Protein AF-A0A7T8QXG4-F1 (afdb_monomer_lite)

Sequence (76 aa):
EKIFTVQATHNSQNDRILTWKKEDIPVELRTAFRRQKPPSVMVWAGVTSDGKRAPFIFVEEGVKVDQAFIFTFFPR

pLDDT: mean 77.24, std 11.22, range [50.59, 92.25]

Foldseek 3Di:
DDDDCQDPDPPVVPLDDDDPDPVPDDPVSVDDDDDPDTDDWDWDFDDDPVRDGQDTDIDDPPDDDDPVNVCVSPPD

Radius of gyration: 21.09 Å; chains: 1; bounding box: 40×26×61 Å

Secondary structure (DSSP, 8-state):
-------S---TTS-----SSGGGS-GGGS-----SS----EEE--B-TT--BPPPEEEPTT----HHHHHTTS--

Organism: Caligus rogercresseyi (NCBI:txid217165)

Structure (mmCIF, N/CA/C/O backbone):
data_AF-A0A7T8QXG4-F1
#
_entry.id   AF-A0A7T8QXG4-F1
#
loop_
_atom_site.group_PDB
_atom_site.id
_atom_site.type_symbol
_atom_site.label_atom_id
_atom_site.label_alt_id
_atom_site.label_comp_id
_atom_site.label_asym_id
_atom_site.label_entity_id
_atom_site.label_seq_id
_atom_site.pdbx_PDB_ins_code
_atom_site.Cartn_x
_atom_site.Cartn_y
_atom_site.Cartn_z
_atom_site.occupancy
_atom_site.B_iso_or_equiv
_atom_site.auth_seq_id
_atom_site.auth_comp_id
_atom_site.auth_asym_id
_atom_site.auth_atom_id
_atom_site.pdbx_PDB_model_num
ATOM 1 N N . GLU A 1 1 ? 7.587 -11.214 -6.851 1.00 50.59 1 GLU A N 1
ATOM 2 C CA . GLU A 1 1 ? 6.141 -11.258 -6.555 1.00 50.59 1 GLU A CA 1
ATOM 3 C C . GLU A 1 1 ? 5.891 -10.437 -5.294 1.00 50.59 1 GLU A C 1
ATOM 5 O O . GLU A 1 1 ? 6.699 -10.538 -4.379 1.00 50.59 1 GLU A O 1
ATOM 10 N N . LYS A 1 2 ? 4.886 -9.552 -5.268 1.00 60.66 2 LYS A N 1
ATOM 11 C CA . LYS A 1 2 ? 4.564 -8.718 -4.094 1.00 60.66 2 LYS A CA 1
ATOM 12 C C . LYS A 1 2 ? 3.201 -9.164 -3.566 1.00 60.66 2 LYS A C 1
ATOM 14 O O . LYS A 1 2 ? 2.223 -9.095 -4.301 1.00 60.66 2 LYS A O 1
ATOM 19 N N . ILE A 1 3 ? 3.159 -9.665 -2.332 1.00 58.34 3 ILE A N 1
ATOM 20 C CA . ILE A 1 3 ? 1.931 -10.156 -1.693 1.00 58.34 3 ILE A CA 1
ATOM 21 C C . ILE A 1 3 ? 1.168 -8.957 -1.131 1.00 58.34 3 ILE A C 1
ATOM 23 O O . ILE A 1 3 ? 1.712 -8.187 -0.340 1.00 58.34 3 ILE A O 1
ATOM 27 N N . PHE A 1 4 ? -0.092 -8.805 -1.538 1.00 58.41 4 PHE A N 1
ATOM 28 C CA . PHE A 1 4 ? -0.975 -7.756 -1.041 1.00 58.41 4 PHE A CA 1
ATOM 29 C C . PHE A 1 4 ? -2.029 -8.351 -0.118 1.00 58.41 4 PHE A C 1
ATOM 31 O O . PHE A 1 4 ? -2.903 -9.095 -0.555 1.00 58.41 4 PHE A O 1
ATOM 38 N N . THR A 1 5 ? -1.982 -7.985 1.158 1.00 58.44 5 THR A N 1
ATOM 39 C CA . THR A 1 5 ? -3.047 -8.265 2.124 1.00 58.44 5 THR A CA 1
ATOM 40 C C . THR A 1 5 ? -4.156 -7.225 1.974 1.00 58.44 5 THR A C 1
ATOM 42 O O . THR A 1 5 ? -4.402 -6.393 2.847 1.00 58.44 5 THR A O 1
ATOM 45 N N . VAL A 1 6 ? -4.833 -7.239 0.823 1.00 58.66 6 VAL A N 1
ATOM 46 C CA . VAL A 1 6 ? -6.071 -6.473 0.649 1.00 58.66 6 VAL A CA 1
ATOM 47 C C . VAL A 1 6 ? -7.125 -7.180 1.499 1.00 58.66 6 VAL A C 1
ATOM 49 O O . VAL A 1 6 ? -7.539 -8.282 1.165 1.00 58.66 6 VAL A O 1
ATOM 52 N N . GLN A 1 7 ? -7.422 -6.601 2.668 1.00 56.53 7 GLN A N 1
ATOM 53 C CA . GLN A 1 7 ? -8.249 -7.148 3.754 1.00 56.53 7 GLN A CA 1
ATOM 54 C C . GLN A 1 7 ? -9.254 -8.232 3.327 1.00 56.53 7 GLN A C 1
ATOM 56 O O . GLN A 1 7 ? -10.179 -7.963 2.565 1.00 56.53 7 GLN A O 1
ATOM 61 N N . ALA A 1 8 ? -9.117 -9.431 3.903 1.00 52.16 8 ALA A N 1
ATOM 62 C CA . ALA A 1 8 ? -9.940 -10.593 3.565 1.00 52.16 8 ALA A CA 1
ATOM 63 C C . ALA A 1 8 ? -11.440 -10.411 3.879 1.00 52.16 8 ALA A C 1
ATOM 65 O O . ALA A 1 8 ? -12.266 -11.027 3.218 1.00 52.16 8 ALA A O 1
ATOM 66 N N . THR A 1 9 ? -11.811 -9.538 4.825 1.00 53.50 9 THR A N 1
ATOM 67 C CA . THR A 1 9 ? -13.213 -9.201 5.138 1.00 53.50 9 THR A CA 1
ATOM 68 C C . THR A 1 9 ? -13.296 -7.909 5.959 1.00 53.50 9 THR A C 1
ATOM 70 O O . THR A 1 9 ? -12.979 -7.905 7.145 1.00 53.50 9 THR A O 1
ATOM 73 N N . HIS A 1 10 ? -13.766 -6.814 5.357 1.00 58.28 10 HIS A N 1
ATOM 74 C CA . HIS A 1 10 ? -14.123 -5.563 6.045 1.00 58.28 10 HIS A CA 1
ATOM 75 C C . HIS A 1 10 ? -15.585 -5.622 6.539 1.00 58.28 10 HIS A C 1
ATOM 77 O O . HIS A 1 10 ? -16.409 -4.795 6.157 1.00 58.28 10 HIS A O 1
ATOM 83 N N . ASN A 1 11 ? -15.973 -6.638 7.324 1.00 65.50 11 ASN A N 1
ATOM 84 C CA . ASN A 1 11 ? -17.331 -6.658 7.883 1.00 65.50 11 ASN A CA 1
ATOM 85 C C . ASN A 1 11 ? -17.374 -5.869 9.195 1.00 65.50 11 ASN A C 1
ATOM 87 O O . ASN A 1 11 ? -17.160 -6.412 10.277 1.00 65.50 11 ASN A O 1
ATOM 91 N N . SER A 1 12 ? -17.697 -4.582 9.083 1.00 61.34 12 SER A N 1
ATOM 92 C CA . SER A 1 12 ? -17.828 -3.636 10.198 1.00 61.34 12 SER A CA 1
ATOM 93 C C . SER A 1 12 ? -18.825 -4.064 11.286 1.00 61.34 12 SER A C 1
ATOM 95 O O . SER A 1 12 ? -18.777 -3.527 12.396 1.00 61.34 12 SER A O 1
ATOM 97 N N . GLN A 1 13 ? -19.713 -5.018 10.981 1.00 64.56 13 GLN A N 1
ATOM 98 C CA . GLN A 1 13 ? -20.717 -5.551 11.901 1.00 64.56 13 GLN A CA 1
ATOM 99 C C . GLN A 1 13 ? -20.165 -6.578 12.898 1.00 64.56 13 GLN A C 1
ATOM 101 O O . GLN A 1 13 ? -20.844 -6.853 13.888 1.00 64.56 13 GLN A O 1
ATOM 106 N N . ASN A 1 14 ? -18.965 -7.124 12.665 1.00 67.88 14 ASN A N 1
ATOM 107 C CA . ASN A 1 14 ? -18.383 -8.167 1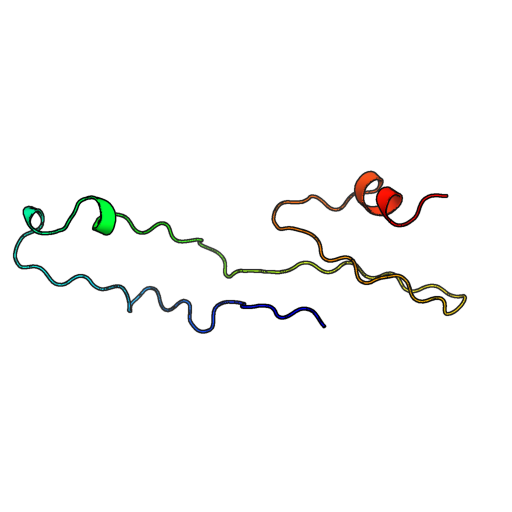3.517 1.00 67.88 14 ASN A CA 1
ATOM 108 C C . ASN A 1 14 ? -17.600 -7.624 14.726 1.00 67.88 14 ASN A C 1
ATOM 110 O O . ASN A 1 14 ? -17.385 -8.372 15.675 1.00 67.88 14 ASN A O 1
ATOM 114 N N . ASP A 1 15 ? -17.243 -6.337 14.760 1.00 71.75 15 ASP A N 1
ATOM 115 C CA . ASP A 1 15 ? -16.523 -5.742 15.901 1.00 71.75 15 ASP A CA 1
ATOM 116 C C . ASP A 1 15 ? -17.493 -5.296 17.014 1.00 71.75 15 ASP A C 1
ATOM 118 O O . ASP A 1 15 ? -17.585 -4.112 17.349 1.00 71.75 15 ASP A O 1
ATOM 122 N N . ARG A 1 16 ? -18.289 -6.220 17.563 1.00 76.62 16 ARG A N 1
ATOM 123 C CA . ARG A 1 16 ? -19.211 -5.901 18.666 1.00 76.62 16 ARG A CA 1
ATOM 124 C C . ARG A 1 16 ? -18.537 -6.103 20.017 1.00 76.62 16 ARG A C 1
ATOM 126 O O . ARG A 1 16 ? -18.061 -7.190 20.321 1.00 76.62 16 ARG A O 1
ATOM 133 N N . ILE A 1 17 ? -18.593 -5.072 20.855 1.00 78.94 17 ILE A N 1
ATOM 134 C CA . ILE A 1 17 ? -18.259 -5.160 22.277 1.00 78.94 17 ILE A CA 1
ATOM 135 C C . ILE A 1 17 ? -19.578 -5.268 23.044 1.00 78.94 17 ILE A C 1
ATOM 137 O O . ILE A 1 17 ? -20.419 -4.375 22.959 1.00 78.94 17 ILE A O 1
ATOM 1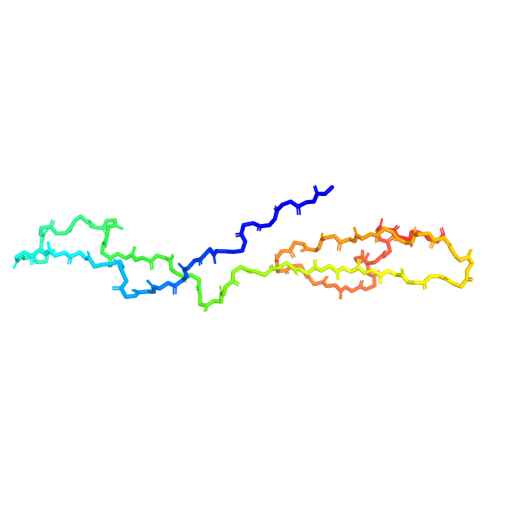41 N N . LEU A 1 18 ? -19.775 -6.372 23.765 1.00 83.88 18 LEU A N 1
ATOM 142 C CA . LEU A 1 18 ? -20.943 -6.586 24.618 1.00 83.88 18 LEU A CA 1
ATOM 143 C C . LEU A 1 18 ? -20.570 -6.246 26.061 1.00 83.88 18 LEU A C 1
ATOM 145 O O . LEU A 1 18 ? -19.744 -6.933 26.656 1.00 83.88 18 LEU A O 1
ATOM 149 N N . THR A 1 19 ? -21.177 -5.203 26.626 1.00 83.81 19 THR A N 1
ATOM 150 C CA . THR A 1 19 ? -21.026 -4.860 28.048 1.00 83.81 19 THR A CA 1
ATOM 151 C C . THR A 1 19 ? -22.372 -4.505 28.663 1.00 83.81 19 THR A C 1
ATOM 153 O O . THR A 1 19 ? -23.319 -4.148 27.961 1.00 83.81 19 THR A O 1
ATOM 156 N N . TRP A 1 20 ? -22.452 -4.602 29.989 1.00 86.19 20 TRP A N 1
ATOM 157 C CA . TRP A 1 20 ? -23.642 -4.225 30.752 1.00 86.19 20 TRP A CA 1
ATOM 158 C C . TRP A 1 20 ? -23.719 -2.719 31.002 1.00 86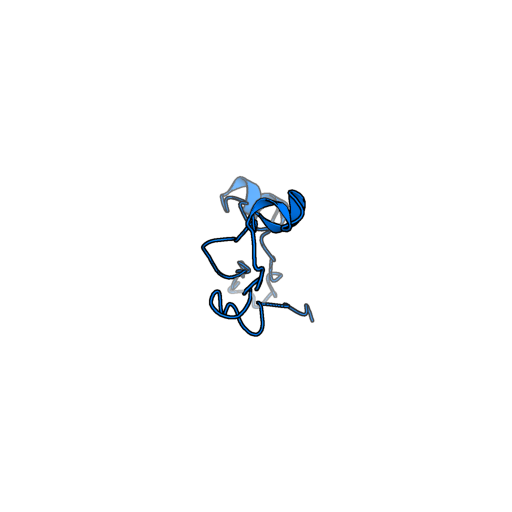.19 20 TRP A C 1
ATOM 160 O O . TRP A 1 20 ? -24.814 -2.159 31.026 1.00 86.19 20 TRP A O 1
ATOM 170 N N . LYS A 1 21 ? -22.568 -2.058 31.175 1.00 86.94 21 LYS A N 1
ATOM 171 C CA . LYS A 1 21 ? -22.465 -0.609 31.356 1.00 86.94 21 LYS A CA 1
ATOM 172 C C . LYS A 1 21 ? -21.365 -0.024 30.479 1.00 86.94 21 LYS A C 1
ATOM 174 O O . LYS A 1 21 ? -20.361 -0.676 30.188 1.00 86.94 21 LYS A O 1
ATOM 179 N N . LYS A 1 22 ? -21.544 1.225 30.049 1.00 79.31 22 LYS A N 1
ATOM 180 C CA . LYS A 1 22 ? -20.589 1.914 29.165 1.00 79.31 22 LYS A CA 1
ATOM 181 C C . LYS A 1 22 ? -19.263 2.194 29.876 1.00 79.31 22 LYS A C 1
ATOM 183 O O . LYS A 1 22 ? -18.213 2.213 29.234 1.00 79.31 22 LYS A O 1
ATOM 188 N N . GLU A 1 23 ? -19.313 2.403 31.190 1.00 87.12 23 GLU A N 1
ATOM 189 C CA . GLU A 1 23 ? -18.151 2.669 32.038 1.00 87.12 23 GLU A CA 1
ATOM 190 C C . GLU A 1 23 ? -17.173 1.489 32.038 1.00 87.12 23 GLU A C 1
ATOM 192 O O . GLU A 1 23 ? -15.966 1.716 32.077 1.00 87.12 23 GLU A O 1
ATOM 197 N N . ASP A 1 24 ? -17.690 0.269 31.866 1.00 87.50 24 ASP A N 1
ATOM 198 C CA . ASP A 1 24 ? -16.916 -0.975 31.832 1.00 87.50 24 ASP A CA 1
ATOM 199 C C . ASP A 1 24 ? -16.120 -1.153 30.526 1.00 87.50 24 ASP A C 1
ATOM 201 O O . ASP A 1 24 ? -15.264 -2.030 30.443 1.00 87.50 24 ASP A O 1
ATOM 205 N N . ILE A 1 25 ? -16.388 -0.342 29.491 1.00 85.31 25 ILE A N 1
ATOM 206 C CA . ILE A 1 25 ? -15.637 -0.380 28.229 1.00 85.31 25 ILE A CA 1
ATOM 207 C C . ILE A 1 25 ? -14.330 0.406 28.413 1.00 85.31 25 ILE A C 1
ATOM 209 O O . ILE A 1 25 ? -14.406 1.629 28.618 1.00 85.31 25 ILE A O 1
ATOM 213 N N . PRO A 1 26 ? -13.150 -0.232 28.263 1.00 85.81 26 PRO A N 1
ATOM 214 C CA . PRO A 1 26 ? -11.866 0.461 28.240 1.00 85.81 26 PRO A CA 1
ATOM 215 C C . PRO A 1 26 ? -11.875 1.594 27.216 1.00 85.81 26 PRO A C 1
ATOM 217 O O . PRO A 1 26 ? -12.367 1.420 26.101 1.00 85.81 26 PRO A O 1
ATOM 220 N N . VAL A 1 27 ? -11.336 2.762 27.577 1.00 81.88 27 VAL A N 1
ATOM 221 C CA . VAL A 1 27 ? -11.388 3.975 26.733 1.00 81.88 27 VAL A CA 1
ATOM 222 C C . VAL A 1 27 ? -10.820 3.721 25.332 1.00 81.88 27 VAL A C 1
ATOM 224 O O . VAL A 1 27 ? -11.390 4.179 24.344 1.00 81.88 27 VAL A O 1
ATOM 227 N N . GLU A 1 28 ? -9.765 2.917 25.250 1.00 80.38 28 GLU A N 1
ATOM 228 C CA . GLU A 1 28 ? -9.098 2.496 24.013 1.00 80.38 28 GLU A CA 1
ATOM 229 C C . GLU A 1 28 ? -10.026 1.731 23.059 1.00 80.38 28 GLU A C 1
ATOM 231 O O . G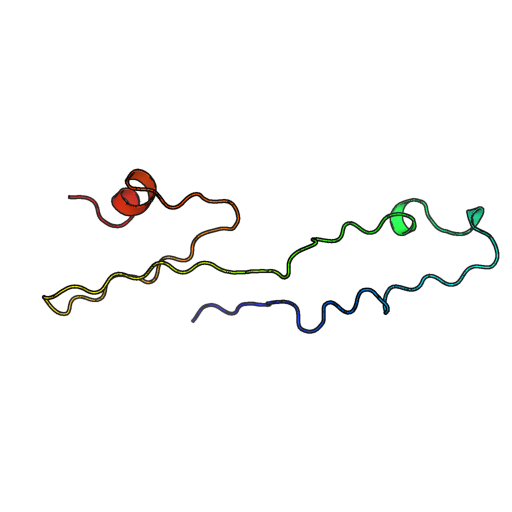LU A 1 28 ? -9.917 1.866 21.845 1.00 80.38 28 GLU A O 1
ATOM 236 N N . LEU A 1 29 ? -10.982 0.971 23.597 1.00 76.19 29 LEU A N 1
ATOM 237 C CA . LEU A 1 29 ? -11.925 0.158 22.827 1.00 76.19 29 LEU A CA 1
ATOM 238 C C . LEU A 1 29 ? -13.225 0.901 22.494 1.00 76.19 29 LEU A C 1
ATOM 240 O O . LEU A 1 29 ? -14.033 0.415 21.705 1.00 76.19 29 LEU A O 1
ATOM 244 N N . ARG A 1 30 ? -13.441 2.096 23.061 1.00 77.44 30 ARG A N 1
ATOM 245 C CA . ARG A 1 30 ? -14.615 2.931 22.747 1.0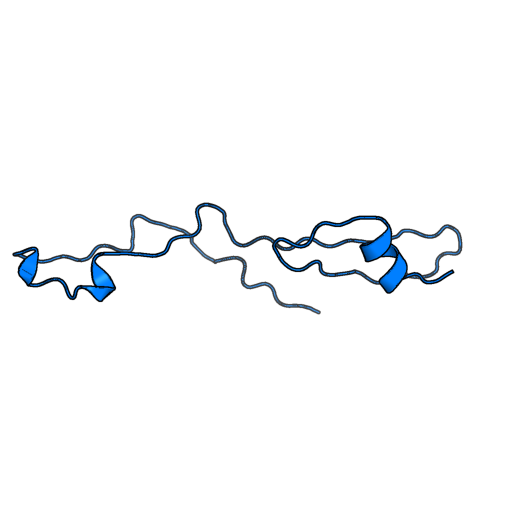0 77.44 30 ARG A CA 1
ATOM 246 C C . ARG A 1 30 ? -14.552 3.529 21.345 1.00 77.44 30 ARG A C 1
ATOM 248 O O . ARG A 1 30 ? -15.587 3.936 20.821 1.00 77.44 30 ARG A O 1
ATOM 255 N N . THR A 1 31 ? -13.359 3.596 20.753 1.00 74.12 31 THR A N 1
ATOM 256 C CA . THR A 1 31 ? -13.134 4.246 19.460 1.00 74.12 31 THR A CA 1
ATOM 257 C C . THR A 1 31 ? -12.374 3.305 18.539 1.00 74.12 31 THR A C 1
ATOM 259 O O . THR A 1 31 ? -11.234 2.951 18.810 1.00 74.12 31 THR A O 1
ATOM 262 N N . ALA A 1 32 ? -12.991 2.916 17.425 1.00 70.38 32 ALA A N 1
ATOM 263 C CA . ALA A 1 32 ? -12.327 2.131 16.392 1.00 70.38 32 ALA A CA 1
ATOM 264 C C . ALA A 1 32 ? -11.887 3.055 15.252 1.00 70.38 32 ALA A C 1
ATOM 266 O O . ALA A 1 32 ? -12.725 3.630 14.552 1.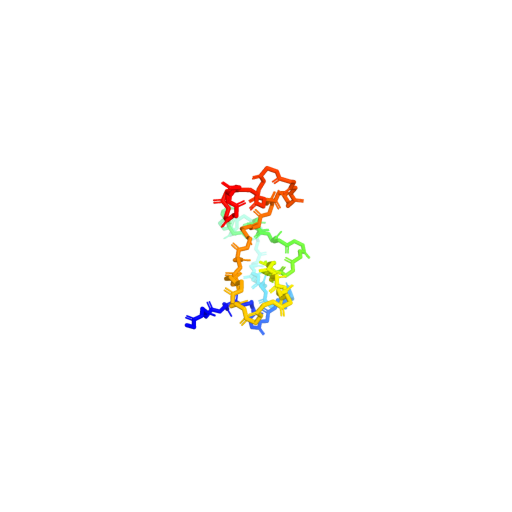00 70.38 32 ALA A O 1
ATOM 267 N N . PHE A 1 33 ? -10.577 3.180 15.034 1.00 68.81 33 PHE A N 1
ATOM 268 C CA . PHE A 1 33 ? -10.051 3.861 13.854 1.00 68.81 33 PHE A CA 1
ATOM 269 C C . PHE A 1 33 ? -10.274 2.979 12.628 1.00 68.81 33 PHE A C 1
ATOM 271 O O . PHE A 1 33 ? -9.569 1.997 12.402 1.00 68.81 33 PHE A O 1
ATOM 278 N N . ARG A 1 34 ? -11.296 3.321 11.841 1.00 68.19 34 ARG A N 1
ATOM 279 C CA . ARG A 1 34 ? -11.654 2.603 10.618 1.00 68.19 34 ARG A CA 1
ATOM 280 C C . ARG A 1 34 ? -11.339 3.456 9.405 1.00 68.19 34 ARG A C 1
ATOM 282 O O . ARG A 1 34 ? -11.735 4.616 9.319 1.00 68.19 34 ARG A O 1
ATOM 289 N N . ARG A 1 35 ? -10.677 2.848 8.429 1.00 67.25 35 ARG A N 1
ATOM 290 C CA . ARG A 1 35 ? -10.526 3.437 7.105 1.00 67.25 35 ARG A CA 1
ATOM 291 C C . ARG A 1 35 ? -11.820 3.208 6.324 1.00 67.25 35 ARG A C 1
ATOM 293 O O . ARG A 1 35 ? -12.275 2.076 6.221 1.00 67.25 35 ARG A O 1
ATOM 300 N N . GLN A 1 36 ? -12.416 4.277 5.792 1.00 67.75 36 GLN A N 1
ATOM 301 C CA . GLN A 1 36 ? -13.670 4.204 5.020 1.00 67.75 36 GLN A CA 1
ATOM 302 C C . GLN A 1 36 ? -13.539 3.394 3.726 1.00 67.75 36 GLN A C 1
ATOM 304 O O . GLN A 1 36 ? -14.526 2.873 3.216 1.00 67.75 36 GLN A O 1
ATOM 309 N N . LYS A 1 37 ? -12.331 3.348 3.165 1.00 69.94 37 LYS A N 1
ATOM 310 C CA . LYS A 1 37 ? -12.040 2.680 1.901 1.00 69.94 37 LYS A CA 1
ATOM 311 C C . LYS A 1 37 ? -11.211 1.427 2.179 1.00 69.94 37 LYS A C 1
ATOM 313 O O . LYS A 1 37 ? -10.318 1.497 3.032 1.00 69.94 37 LYS A O 1
ATOM 318 N N . PRO A 1 38 ? -11.469 0.317 1.467 1.00 69.44 38 PRO A N 1
ATOM 319 C CA . PRO A 1 38 ? -10.592 -0.842 1.512 1.00 69.44 38 PRO A CA 1
ATOM 320 C C . PRO A 1 38 ? -9.147 -0.437 1.191 1.00 69.44 38 PRO A C 1
ATOM 322 O O . PRO A 1 38 ? -8.939 0.522 0.439 1.00 69.44 38 PRO A O 1
ATOM 325 N N . PRO A 1 39 ? -8.143 -1.162 1.712 1.00 73.56 39 PRO A N 1
ATOM 326 C CA . PRO A 1 39 ? -6.772 -0.996 1.258 1.00 73.56 39 PRO A CA 1
ATOM 327 C C . PRO A 1 39 ? -6.708 -1.162 -0.263 1.00 73.56 39 PRO A C 1
ATOM 329 O O . PRO A 1 39 ? -7.272 -2.101 -0.817 1.00 73.56 39 PRO A O 1
ATOM 332 N N . SER A 1 40 ? -6.029 -0.250 -0.944 1.00 75.38 40 SER A N 1
ATOM 333 C CA . SER A 1 40 ? -5.863 -0.286 -2.396 1.00 75.38 40 SER A CA 1
ATOM 334 C C . SER A 1 40 ? -4.403 -0.065 -2.741 1.00 75.38 40 SER A C 1
ATOM 336 O O . SER A 1 40 ? -3.739 0.742 -2.092 1.00 75.38 40 SER A O 1
ATOM 338 N N . VAL A 1 41 ? -3.926 -0.729 -3.789 1.00 83.62 41 VAL A N 1
ATOM 339 C CA . VAL A 1 41 ? -2.577 -0.531 -4.322 1.00 83.62 41 VAL A CA 1
ATOM 340 C C . VAL A 1 41 ? -2.682 0.009 -5.733 1.00 83.62 41 VAL A C 1
ATOM 342 O O . VAL A 1 41 ? -3.402 -0.546 -6.560 1.00 83.62 41 VAL A O 1
ATOM 345 N N . MET A 1 42 ? -1.958 1.091 -6.001 1.00 88.25 42 MET A N 1
ATOM 346 C CA . MET A 1 42 ? -1.813 1.629 -7.344 1.00 88.25 42 MET A CA 1
ATOM 347 C C . MET A 1 42 ? -0.526 1.087 -7.963 1.00 88.25 42 MET A C 1
ATOM 349 O O . MET A 1 42 ? 0.532 1.071 -7.332 1.00 88.25 42 MET A O 1
ATOM 353 N N . VAL A 1 43 ? -0.632 0.624 -9.205 1.00 88.31 43 VAL A N 1
ATOM 354 C CA . VAL A 1 43 ? 0.504 0.156 -9.998 1.00 88.31 43 VAL A CA 1
ATOM 355 C C . VAL A 1 43 ? 0.560 0.996 -11.258 1.00 88.31 43 VAL A C 1
ATOM 357 O O . VAL A 1 43 ? -0.425 1.085 -11.987 1.00 88.31 43 VAL A O 1
ATOM 360 N N . TRP A 1 44 ? 1.711 1.603 -11.511 1.00 89.69 44 TRP A N 1
ATOM 361 C CA . TRP A 1 44 ? 2.009 2.235 -12.784 1.00 89.69 44 TRP A CA 1
ATOM 362 C C . TRP A 1 44 ? 2.843 1.274 -13.632 1.00 89.69 44 TRP A C 1
ATOM 364 O O . TRP A 1 44 ? 3.767 0.628 -13.134 1.00 89.69 44 TRP A O 1
ATOM 374 N N . ALA A 1 45 ? 2.502 1.164 -14.912 1.00 87.00 45 ALA A N 1
ATOM 375 C CA . ALA A 1 45 ? 3.209 0.333 -15.873 1.00 87.00 45 ALA A CA 1
ATOM 376 C C . ALA A 1 45 ? 3.342 1.089 -17.195 1.00 87.00 45 ALA A C 1
ATOM 378 O O . ALA A 1 45 ? 2.385 1.712 -17.656 1.00 87.00 45 ALA A O 1
ATOM 379 N N . GLY A 1 46 ? 4.520 1.005 -17.807 1.00 83.81 46 GLY A N 1
ATOM 380 C CA . GLY A 1 46 ? 4.773 1.521 -19.147 1.00 83.81 46 GLY A CA 1
ATOM 381 C C . GLY A 1 46 ? 4.775 0.394 -20.177 1.00 83.81 46 GLY A C 1
ATOM 382 O O . GLY A 1 46 ? 5.227 -0.716 -19.897 1.00 83.81 46 GLY A O 1
ATOM 383 N N . VAL A 1 47 ? 4.307 0.680 -21.387 1.00 83.19 47 VAL A N 1
ATOM 384 C CA . VAL A 1 47 ? 4.506 -0.198 -22.546 1.00 83.19 47 VAL A CA 1
ATOM 385 C C . VAL A 1 47 ? 5.390 0.555 -23.527 1.00 83.19 47 VAL A C 1
ATOM 387 O O . VAL A 1 47 ? 5.046 1.667 -23.925 1.00 83.19 47 VAL A O 1
ATOM 390 N N . THR A 1 48 ? 6.535 -0.019 -23.893 1.00 82.38 48 THR A N 1
ATOM 391 C CA . THR A 1 48 ? 7.447 0.587 -24.868 1.00 82.38 48 THR A CA 1
ATOM 392 C C . THR A 1 48 ? 7.347 -0.129 -26.212 1.00 82.38 48 THR A C 1
ATOM 394 O O . THR A 1 48 ? 7.123 -1.339 -26.285 1.00 82.38 48 THR A O 1
ATOM 397 N N . SER A 1 49 ? 7.506 0.625 -27.300 1.00 83.00 49 SER A N 1
ATOM 398 C CA . SER A 1 49 ? 7.480 0.081 -28.664 1.00 83.00 49 SER A CA 1
ATOM 399 C C . SER A 1 49 ? 8.699 -0.786 -28.985 1.00 83.00 49 SER A C 1
ATOM 401 O O . SER A 1 49 ? 8.616 -1.661 -29.840 1.00 83.00 49 SER A O 1
ATOM 403 N N . ASP A 1 50 ? 9.817 -0.575 -28.286 1.00 82.75 50 ASP A N 1
ATOM 404 C CA . ASP A 1 50 ? 11.054 -1.349 -28.435 1.00 82.75 50 ASP A CA 1
ATOM 405 C C . ASP A 1 50 ? 11.032 -2.685 -27.669 1.00 82.75 50 ASP A C 1
ATOM 407 O O . ASP A 1 50 ? 12.037 -3.393 -27.623 1.00 82.75 50 ASP A O 1
ATOM 411 N N . GLY A 1 51 ? 9.895 -3.037 -27.056 1.00 70.56 51 GLY A N 1
ATOM 412 C CA . GLY A 1 51 ? 9.710 -4.290 -26.326 1.00 70.56 51 GLY A CA 1
ATOM 413 C C . GLY A 1 51 ? 10.472 -4.366 -25.002 1.00 70.56 51 GLY A C 1
ATOM 414 O O . GLY A 1 51 ? 10.457 -5.413 -24.347 1.00 70.56 51 GLY A O 1
ATOM 415 N N . LYS A 1 52 ? 11.135 -3.284 -24.573 1.00 74.75 52 LYS A N 1
ATOM 416 C CA . LYS A 1 52 ? 11.776 -3.234 -23.259 1.00 74.75 52 LYS A CA 1
ATOM 417 C C . LYS A 1 52 ? 10.718 -3.255 -22.161 1.00 74.75 52 LYS A C 1
ATOM 419 O O . LYS A 1 52 ? 9.702 -2.567 -22.200 1.00 74.75 52 LYS A O 1
ATOM 424 N N . ARG A 1 53 ? 10.966 -4.054 -21.125 1.00 68.44 53 ARG A N 1
ATOM 425 C CA . ARG A 1 53 ? 10.095 -4.069 -19.948 1.00 68.44 53 ARG A CA 1
ATOM 426 C C . ARG A 1 53 ? 10.255 -2.758 -19.191 1.00 68.44 53 ARG A C 1
ATOM 428 O O . ARG A 1 53 ? 11.284 -2.548 -18.552 1.00 68.44 53 ARG A O 1
ATOM 435 N N . ALA A 1 54 ? 9.224 -1.919 -19.208 1.00 77.81 54 ALA A N 1
ATOM 436 C CA . ALA A 1 54 ? 9.105 -0.896 -18.185 1.00 77.81 54 ALA A CA 1
ATOM 437 C C . ALA A 1 54 ? 8.822 -1.590 -16.838 1.00 77.81 54 ALA A C 1
ATOM 439 O O . ALA A 1 54 ? 7.997 -2.512 -16.789 1.00 77.81 54 ALA A O 1
ATOM 440 N N . PRO A 1 55 ? 9.502 -1.202 -15.748 1.00 82.19 55 PRO A N 1
ATOM 441 C CA . PRO A 1 55 ? 9.226 -1.760 -14.434 1.00 82.19 55 PRO A CA 1
ATOM 442 C C . PRO A 1 55 ? 7.785 -1.463 -14.003 1.00 82.19 55 PRO A C 1
ATOM 444 O O . PRO A 1 55 ? 7.253 -0.380 -14.252 1.00 82.19 55 PRO A O 1
ATOM 447 N N . PHE A 1 56 ? 7.169 -2.420 -13.308 1.00 86.75 56 PHE A N 1
ATOM 448 C CA . PHE A 1 56 ? 5.959 -2.155 -12.537 1.00 86.75 56 PHE A CA 1
ATOM 449 C C . PHE A 1 56 ? 6.329 -1.308 -11.322 1.00 86.75 56 PHE A C 1
ATOM 451 O O . PHE A 1 56 ? 7.084 -1.751 -10.454 1.00 86.75 56 PHE A O 1
ATOM 458 N N . ILE A 1 57 ? 5.787 -0.098 -11.259 1.00 88.94 57 ILE A N 1
ATOM 459 C CA . ILE A 1 57 ? 6.023 0.835 -10.163 1.00 88.94 57 ILE A CA 1
ATOM 460 C C . ILE A 1 57 ? 4.836 0.743 -9.214 1.00 88.94 57 ILE A C 1
ATOM 462 O O . ILE A 1 57 ? 3.714 1.109 -9.559 1.00 88.94 57 ILE A O 1
ATOM 466 N N . PHE A 1 58 ? 5.085 0.239 -8.009 1.00 88.81 58 PHE A N 1
ATOM 467 C CA . PHE A 1 58 ? 4.092 0.241 -6.940 1.00 88.81 58 PHE A CA 1
ATOM 468 C C . PHE A 1 58 ? 4.073 1.616 -6.288 1.00 88.81 58 PHE A C 1
ATOM 470 O O . PHE A 1 58 ? 5.056 2.025 -5.676 1.00 88.81 58 PHE A O 1
ATOM 477 N N . VAL A 1 59 ? 2.952 2.311 -6.427 1.00 89.19 59 VAL A N 1
ATOM 478 C CA . VAL A 1 59 ? 2.757 3.650 -5.881 1.00 89.19 59 VAL A CA 1
ATOM 479 C C . VAL A 1 59 ? 2.223 3.513 -4.461 1.00 89.19 59 VAL A C 1
ATOM 481 O O . VAL A 1 59 ? 1.237 2.807 -4.223 1.00 89.19 59 VAL A O 1
ATOM 484 N N . GLU A 1 60 ? 2.901 4.160 -3.516 1.00 87.31 60 GLU A N 1
ATOM 485 C CA . GLU A 1 60 ? 2.436 4.221 -2.135 1.00 87.31 60 GLU A CA 1
ATOM 486 C C . GLU A 1 60 ? 1.117 4.986 -2.035 1.00 87.31 60 GLU A C 1
ATOM 488 O O . GLU A 1 60 ? 0.791 5.863 -2.839 1.00 87.31 60 GLU A O 1
ATOM 493 N N . GLU A 1 61 ? 0.326 4.633 -1.033 1.00 84.56 61 GLU A N 1
ATOM 494 C CA . GLU A 1 61 ? -0.946 5.293 -0.817 1.00 84.56 61 GLU A CA 1
ATOM 495 C C . GLU A 1 61 ? -0.763 6.790 -0.538 1.00 84.56 61 GLU A C 1
ATOM 497 O O . GLU A 1 61 ? 0.075 7.193 0.261 1.00 84.56 61 GLU A O 1
ATOM 502 N N . GLY A 1 62 ? -1.593 7.617 -1.175 1.00 85.81 62 GLY A N 1
ATOM 503 C CA . GLY A 1 62 ? -1.566 9.067 -0.989 1.00 85.81 62 GLY A CA 1
ATOM 504 C C . GLY A 1 62 ? -0.501 9.777 -1.824 1.00 85.81 62 GLY A C 1
ATOM 505 O O . GLY A 1 62 ? -0.521 11.004 -1.895 1.00 85.81 62 GLY A O 1
ATOM 506 N N . VAL A 1 63 ? 0.375 9.038 -2.515 1.00 89.88 63 VAL A N 1
ATOM 507 C CA . VAL A 1 63 ? 1.327 9.623 -3.462 1.00 89.88 63 VAL A CA 1
ATOM 508 C C . VAL A 1 63 ? 0.596 10.063 -4.725 1.00 89.88 63 VAL A C 1
ATOM 510 O O . VAL A 1 63 ? -0.145 9.304 -5.354 1.00 89.88 63 VAL A O 1
ATOM 513 N N . LYS A 1 64 ? 0.822 11.317 -5.114 1.00 92.25 64 LYS A N 1
ATOM 514 C CA . LYS A 1 64 ? 0.337 11.860 -6.379 1.00 92.25 64 LYS A CA 1
ATOM 515 C C . LYS A 1 64 ? 1.271 11.423 -7.504 1.00 92.25 64 LYS A C 1
ATOM 517 O O . LYS A 1 64 ? 2.460 11.720 -7.473 1.00 92.25 64 LYS A O 1
ATOM 522 N N . VAL A 1 65 ? 0.716 10.759 -8.514 1.00 91.12 65 VAL A N 1
ATOM 523 C CA . VAL A 1 65 ? 1.453 10.412 -9.733 1.00 91.12 65 VAL A CA 1
ATOM 524 C C . VAL A 1 65 ? 1.441 11.615 -10.673 1.00 91.12 65 VAL A C 1
ATOM 526 O O . VAL A 1 65 ? 0.400 11.967 -11.228 1.00 91.12 65 VAL A O 1
ATOM 529 N N . ASP A 1 66 ? 2.592 12.258 -10.837 1.00 92.25 66 ASP A N 1
ATOM 530 C CA . ASP A 1 66 ? 2.815 13.358 -11.774 1.00 92.25 66 ASP A CA 1
ATOM 531 C C . ASP A 1 66 ? 4.106 13.152 -12.592 1.00 92.25 66 ASP A C 1
ATOM 533 O O . ASP A 1 66 ? 4.737 12.095 -12.539 1.00 92.25 66 ASP A O 1
ATOM 537 N N . GLN A 1 67 ? 4.488 14.147 -13.398 1.00 90.06 67 GLN A N 1
ATOM 538 C CA . GLN A 1 67 ? 5.683 14.059 -14.243 1.00 90.06 67 GLN A CA 1
ATOM 539 C C . GLN A 1 67 ? 6.966 13.890 -13.427 1.00 90.06 67 GLN A C 1
ATOM 541 O O . GLN A 1 67 ? 7.829 13.109 -13.819 1.00 90.06 67 GLN A O 1
ATOM 546 N N . ALA A 1 68 ? 7.089 14.593 -12.298 1.00 90.31 68 ALA A N 1
ATOM 547 C CA . ALA A 1 68 ? 8.267 14.497 -11.447 1.00 90.31 68 ALA A CA 1
ATOM 548 C C . ALA A 1 68 ? 8.379 13.092 -10.851 1.00 90.31 68 ALA A C 1
ATOM 550 O O . ALA A 1 68 ? 9.449 12.492 -10.913 1.00 90.31 68 ALA A O 1
ATOM 551 N N . PHE A 1 69 ? 7.262 12.538 -10.366 1.00 89.88 69 PHE A N 1
ATOM 552 C CA . PHE A 1 69 ? 7.203 11.159 -9.892 1.00 89.88 69 PHE A CA 1
ATOM 553 C C . PHE A 1 69 ? 7.596 10.153 -10.979 1.00 89.88 69 PHE A C 1
ATOM 555 O O . PHE A 1 69 ? 8.292 9.197 -10.687 1.00 89.88 69 PHE A O 1
ATOM 562 N N . ILE A 1 70 ? 7.184 10.345 -12.234 1.00 86.19 70 ILE A N 1
ATOM 563 C CA . ILE A 1 70 ? 7.551 9.423 -13.322 1.00 86.19 70 ILE A CA 1
ATOM 564 C C . ILE A 1 70 ? 9.042 9.552 -13.682 1.00 86.19 70 ILE A C 1
ATOM 566 O O . ILE A 1 70 ? 9.709 8.540 -13.907 1.00 86.19 70 ILE A O 1
ATOM 570 N N . PHE A 1 71 ? 9.595 10.769 -13.698 1.00 86.88 71 PHE A N 1
ATOM 571 C CA . PHE A 1 71 ? 11.003 11.002 -14.040 1.00 86.88 71 PHE A CA 1
ATOM 572 C C . PHE A 1 71 ? 11.998 10.419 -13.032 1.00 86.88 71 PHE A C 1
ATOM 574 O O . PHE A 1 71 ? 13.140 10.168 -13.412 1.00 86.88 71 PHE A O 1
ATOM 581 N N . THR A 1 72 ? 11.601 10.148 -11.784 1.00 86.44 72 THR A N 1
ATOM 582 C CA . THR A 1 72 ? 12.482 9.434 -10.840 1.00 86.44 72 THR A CA 1
ATOM 583 C C . THR A 1 72 ? 12.767 7.998 -11.280 1.00 86.44 72 THR A C 1
ATOM 585 O O . THR A 1 72 ? 13.832 7.470 -10.970 1.00 86.44 72 THR A O 1
ATOM 588 N N . PHE A 1 73 ? 11.851 7.372 -12.024 1.00 82.31 73 PHE A N 1
ATOM 589 C CA . PHE A 1 73 ? 12.007 6.002 -12.521 1.00 82.31 73 PHE A CA 1
ATOM 590 C C . PHE A 1 73 ? 12.499 5.944 -13.970 1.00 82.31 73 PHE A C 1
ATOM 592 O O . PHE A 1 73 ? 13.077 4.939 -14.378 1.00 82.31 73 PHE A O 1
ATOM 599 N N . PHE A 1 74 ? 12.288 7.017 -14.736 1.00 79.50 74 PHE A N 1
ATOM 600 C CA . PHE A 1 74 ? 12.729 7.148 -16.126 1.00 79.50 74 PHE A CA 1
ATOM 601 C C . PHE A 1 74 ? 13.448 8.486 -16.333 1.00 79.50 74 PHE A C 1
ATOM 603 O O . PHE A 1 74 ? 12.875 9.406 -16.928 1.00 79.50 74 PHE A O 1
ATOM 610 N N . PRO A 1 75 ? 14.684 8.628 -15.824 1.00 72.50 75 PRO A N 1
ATOM 611 C CA . PRO A 1 75 ? 15.514 9.777 -16.155 1.00 72.50 75 PRO A CA 1
ATOM 612 C C . PRO A 1 75 ? 15.769 9.810 -17.670 1.00 72.50 75 PRO A C 1
ATOM 614 O O . PRO A 1 75 ? 15.856 8.760 -18.310 1.00 72.50 75 PRO A O 1
ATOM 617 N N . ARG A 1 76 ? 15.829 11.019 -18.241 1.00 65.19 76 ARG A N 1
ATOM 618 C CA . ARG A 1 76 ? 16.187 11.213 -19.655 1.00 65.19 76 ARG A CA 1
ATOM 619 C C . ARG A 1 76 ? 17.617 10.780 -19.942 1.00 65.19 76 ARG A C 1
ATOM 621 O O . ARG A 1 76 ? 18.471 11.002 -19.057 1.00 65.19 76 ARG A O 1
#